Protein AF-A0A2T4THX2-F1 (afdb_monomer)

Solvent-accessible surface area (backbone atoms only — not comparable to full-atom values): 4675 Å² total; per-residue (Å²): 133,65,72,67,60,59,53,53,48,51,53,50,49,32,53,50,44,38,52,48,31,53,49,50,54,55,51,38,32,67,75,51,79,68,50,69,55,67,70,58,56,50,50,33,51,51,28,50,52,53,29,49,50,55,53,50,52,47,54,51,51,56,54,50,50,53,54,50,50,55,52,48,51,51,55,52,53,62,49,58,71,63,76,78,117

Radius of gyration: 22.09 Å; Cα contacts (8 Å, |Δi|>4): 33; chains: 1; bounding box: 58×18×57 Å

Foldseek 3Di:
DDPVVVLVVLLVVLVVQLVVLVVLQVVQCVPVVRDRDPVSVVSNVVSCVSSCVSVVVVVVVVVVVVVVVVVVVVVVVVVVVVVVD

Secondary structure (DSSP, 8-state):
--HHHHHHHHHHHHHHHHHHHHHHHHHHHHHTTT---HHHHHHHHHHHHHHHHHHHHHHHHHHHHHHHHHHHHHHHHHHHTTS--

pLDDT: mean 79.55, std 11.79, range [42.31, 92.62]

Mean predicted aligned error: 10.14 Å

Structure (mmCIF, N/CA/C/O backbone):
data_AF-A0A2T4THX2-F1
#
_entry.id   AF-A0A2T4THX2-F1
#
loop_
_atom_site.group_PDB
_atom_site.id
_atom_site.type_symbol
_atom_site.label_atom_id
_atom_site.label_alt_id
_atom_site.label_comp_id
_atom_site.label_asym_id
_atom_site.label_entity_id
_atom_site.label_seq_id
_atom_site.pdbx_PDB_ins_code
_atom_site.Cartn_x
_atom_site.Cartn_y
_atom_site.Cartn_z
_atom_site.occupancy
_atom_site.B_iso_or_equiv
_atom_site.auth_seq_id
_atom_site.auth_comp_id
_atom_site.auth_asym_id
_atom_site.auth_atom_id
_atom_site.pdbx_PDB_model_num
ATOM 1 N N . MET A 1 1 ? 0.791 2.805 23.529 1.00 45.91 1 MET A N 1
ATOM 2 C CA . MET A 1 1 ? 1.039 3.308 22.156 1.00 45.91 1 MET A CA 1
ATOM 3 C C . MET A 1 1 ? -0.296 3.356 21.428 1.00 45.91 1 MET A C 1
ATOM 5 O O . MET A 1 1 ? -0.952 2.324 21.355 1.00 45.91 1 MET A O 1
ATOM 9 N N . GLN A 1 2 ? -0.768 4.540 21.034 1.00 43.53 2 GLN A N 1
ATOM 10 C CA . GLN A 1 2 ? -2.150 4.740 20.581 1.00 43.53 2 GLN A CA 1
ATOM 11 C C . GLN A 1 2 ? -2.440 3.971 19.280 1.00 43.53 2 GLN A C 1
ATOM 13 O O . GLN A 1 2 ? -1.606 3.948 18.378 1.00 43.53 2 GLN A O 1
ATOM 18 N N . ARG A 1 3 ? -3.609 3.315 19.200 1.00 54.50 3 ARG A N 1
ATOM 19 C CA . ARG A 1 3 ? -4.021 2.440 18.077 1.00 54.50 3 ARG A CA 1
ATOM 20 C C . ARG A 1 3 ? -3.916 3.154 16.720 1.00 54.50 3 ARG A C 1
ATOM 22 O O . ARG A 1 3 ? -3.354 2.585 15.790 1.00 54.50 3 ARG A O 1
ATOM 29 N N . ASN A 1 4 ? -4.259 4.443 16.701 1.00 61.22 4 ASN A N 1
ATOM 30 C CA . ASN A 1 4 ? -4.156 5.319 15.534 1.00 61.22 4 ASN A CA 1
ATOM 31 C C . ASN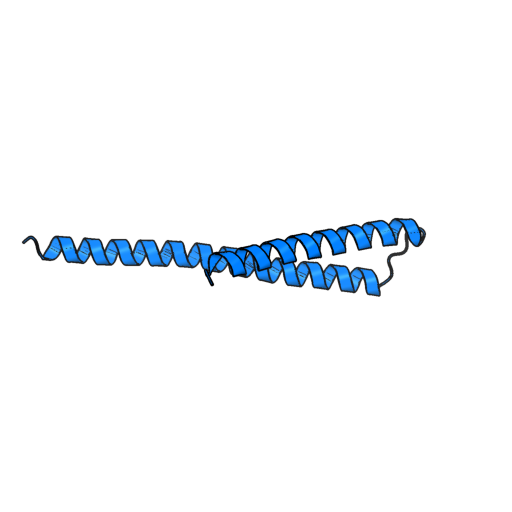 A 1 4 ? -2.742 5.395 14.932 1.00 61.22 4 ASN A C 1
ATOM 33 O O . ASN A 1 4 ? -2.598 5.432 13.717 1.00 61.22 4 ASN A O 1
ATOM 37 N N . THR A 1 5 ? -1.677 5.388 15.742 1.00 62.06 5 THR A N 1
ATOM 38 C CA . THR A 1 5 ? -0.303 5.513 15.221 1.00 62.06 5 THR A CA 1
ATOM 39 C C . THR A 1 5 ? 0.106 4.287 14.401 1.00 62.06 5 THR A C 1
ATOM 41 O O . THR A 1 5 ? 0.827 4.422 13.418 1.00 62.06 5 THR A O 1
ATOM 44 N N . LYS A 1 6 ? -0.370 3.089 14.768 1.00 67.56 6 LYS A N 1
ATOM 45 C CA . LYS A 1 6 ? -0.071 1.855 14.022 1.00 67.56 6 LYS A CA 1
ATOM 46 C C . LYS A 1 6 ? -0.799 1.815 12.678 1.00 67.56 6 LYS A C 1
ATOM 48 O O . LYS A 1 6 ? -0.198 1.417 11.687 1.00 67.56 6 LYS A O 1
ATOM 53 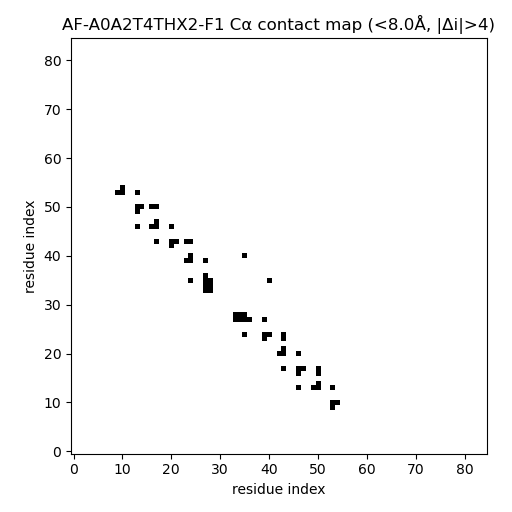N N . GLU A 1 7 ? -2.053 2.256 12.652 1.00 71.06 7 GLU A N 1
ATOM 54 C CA . GLU A 1 7 ? -2.870 2.326 11.434 1.00 71.06 7 GLU A CA 1
ATOM 55 C C . GLU A 1 7 ? -2.307 3.359 10.457 1.00 71.06 7 GLU A C 1
ATOM 57 O O . GLU A 1 7 ? -2.108 3.059 9.285 1.00 71.06 7 GLU A O 1
ATOM 62 N N . TRP A 1 8 ? -1.942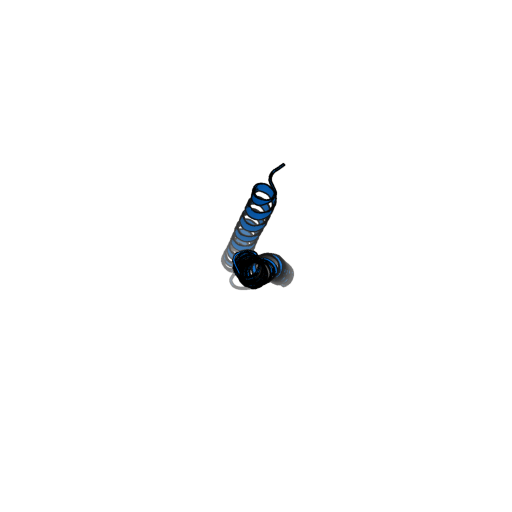 4.543 10.950 1.00 75.44 8 TRP A N 1
ATOM 63 C CA . TRP A 1 8 ? -1.291 5.572 10.138 1.00 75.44 8 TRP A CA 1
ATOM 64 C C . TRP A 1 8 ? 0.043 5.112 9.551 1.00 75.44 8 TRP A C 1
ATOM 66 O O . TRP A 1 8 ? 0.317 5.383 8.385 1.00 75.44 8 TRP A O 1
ATOM 76 N N . ILE A 1 9 ? 0.858 4.388 10.325 1.00 83.06 9 ILE A N 1
ATOM 77 C CA . ILE A 1 9 ? 2.113 3.817 9.820 1.00 83.06 9 ILE A CA 1
ATOM 78 C C . ILE A 1 9 ? 1.838 2.764 8.744 1.00 83.06 9 ILE A C 1
ATOM 80 O O . ILE A 1 9 ? 2.526 2.772 7.730 1.00 83.06 9 ILE A O 1
ATOM 84 N N . GLN A 1 10 ? 0.837 1.897 8.924 1.00 81.56 10 GLN A N 1
ATOM 85 C CA . GLN A 1 10 ? 0.468 0.885 7.927 1.00 81.56 10 GLN A CA 1
ATOM 86 C C . GLN A 1 10 ? -0.060 1.502 6.631 1.00 81.56 10 GLN A C 1
ATOM 88 O O . GLN A 1 10 ? 0.344 1.090 5.544 1.00 81.56 10 GLN A O 1
ATOM 93 N N . TYR A 1 11 ? -0.926 2.511 6.728 1.00 82.62 11 TYR A N 1
ATOM 94 C CA . TYR A 1 11 ? -1.391 3.243 5.554 1.00 82.62 11 TYR A CA 1
ATOM 95 C C . TYR A 1 11 ? -0.245 3.992 4.876 1.00 82.62 11 TYR A C 1
ATOM 97 O O . TYR A 1 11 ? -0.081 3.888 3.664 1.00 82.62 11 TYR A O 1
ATOM 105 N N . GLY A 1 12 ? 0.599 4.682 5.647 1.00 86.81 12 GLY A N 1
ATOM 106 C CA . GLY A 1 12 ? 1.776 5.373 5.125 1.00 86.81 12 GLY A CA 1
ATOM 107 C C . GLY A 1 12 ? 2.749 4.423 4.424 1.00 86.81 12 GLY A C 1
ATOM 108 O O . GLY A 1 12 ? 3.203 4.713 3.318 1.00 86.81 12 GLY A O 1
ATOM 109 N N . SER A 1 13 ? 3.017 3.255 5.014 1.00 86.00 13 SER A N 1
ATOM 110 C CA . SER A 1 13 ? 3.887 2.245 4.413 1.00 86.00 13 SER A CA 1
ATOM 111 C C . SER A 1 13 ? 3.272 1.636 3.158 1.00 86.00 13 SER A C 1
ATOM 113 O O . SER A 1 13 ? 3.988 1.445 2.182 1.00 86.00 13 SER A O 1
ATOM 115 N N . ALA A 1 14 ? 1.961 1.372 3.140 1.00 86.94 14 ALA A N 1
ATOM 116 C CA . ALA A 1 14 ? 1.263 0.866 1.959 1.00 86.94 14 ALA A CA 1
ATOM 117 C C . ALA A 1 14 ? 1.336 1.852 0.784 1.00 86.94 14 ALA A C 1
ATOM 119 O O . ALA A 1 14 ? 1.650 1.445 -0.333 1.00 86.94 14 ALA A O 1
ATOM 120 N N . ILE A 1 15 ? 1.115 3.147 1.043 1.00 88.19 15 ILE A N 1
ATOM 121 C CA . ILE A 1 15 ? 1.224 4.211 0.032 1.00 88.19 15 ILE A CA 1
ATOM 122 C C . ILE A 1 15 ? 2.655 4.298 -0.501 1.00 88.19 15 ILE A C 1
ATOM 124 O O . ILE A 1 15 ? 2.860 4.322 -1.714 1.00 88.19 15 ILE A O 1
ATOM 128 N N . PHE A 1 16 ? 3.649 4.307 0.391 1.00 92.62 16 PHE A N 1
ATOM 129 C CA . PHE A 1 16 ? 5.058 4.368 0.005 1.00 92.62 16 PHE A CA 1
ATOM 130 C C . PHE A 1 16 ? 5.474 3.159 -0.845 1.00 92.62 16 PHE A C 1
ATOM 132 O O . PHE A 1 16 ? 6.146 3.315 -1.864 1.00 92.62 16 PHE A O 1
ATOM 139 N N . LEU A 1 17 ? 5.038 1.954 -0.465 1.00 91.31 17 LEU A N 1
ATOM 140 C CA . LEU A 1 17 ? 5.353 0.724 -1.190 1.00 91.31 17 LEU A CA 1
ATOM 141 C C . LEU A 1 17 ? 4.685 0.683 -2.572 1.00 91.31 17 LEU A C 1
ATOM 143 O O . LEU A 1 17 ? 5.312 0.264 -3.544 1.00 91.31 17 LEU A O 1
ATOM 147 N N . LEU A 1 18 ? 3.438 1.155 -2.678 1.00 91.00 18 LEU A N 1
ATOM 148 C CA . LEU A 1 18 ? 2.746 1.306 -3.960 1.00 91.00 18 LEU A CA 1
ATOM 149 C C . LEU A 1 18 ? 3.471 2.294 -4.870 1.00 91.00 18 LEU A C 1
ATOM 151 O O . LEU A 1 18 ? 3.743 1.974 -6.025 1.00 91.00 18 LEU A O 1
ATOM 155 N N . ALA A 1 19 ? 3.822 3.468 -4.342 1.00 92.38 19 ALA A N 1
ATOM 156 C CA . ALA A 1 19 ? 4.553 4.486 -5.087 1.00 92.38 19 ALA A CA 1
ATOM 157 C C . ALA A 1 19 ? 5.910 3.955 -5.575 1.00 92.38 19 ALA A C 1
ATOM 159 O O . ALA A 1 19 ? 6.267 4.159 -6.734 1.00 92.38 19 ALA A O 1
ATOM 160 N N . SER A 1 20 ? 6.622 3.208 -4.724 1.00 91.62 20 SER A N 1
ATOM 161 C CA . SER A 1 20 ? 7.862 2.512 -5.084 1.00 91.62 20 SER A CA 1
ATOM 162 C C . SER A 1 20 ? 7.647 1.502 -6.216 1.0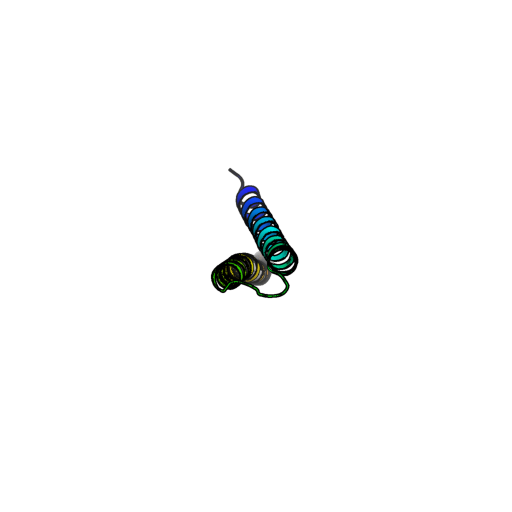0 91.62 20 SER A C 1
ATOM 164 O O . SER A 1 20 ? 8.387 1.524 -7.195 1.00 91.62 20 SER A O 1
ATOM 166 N N . GLY A 1 21 ? 6.612 0.657 -6.140 1.00 88.31 21 GLY A N 1
ATOM 167 C CA . GLY A 1 21 ? 6.290 -0.311 -7.194 1.00 88.31 21 GLY A CA 1
ATOM 168 C C . GLY A 1 2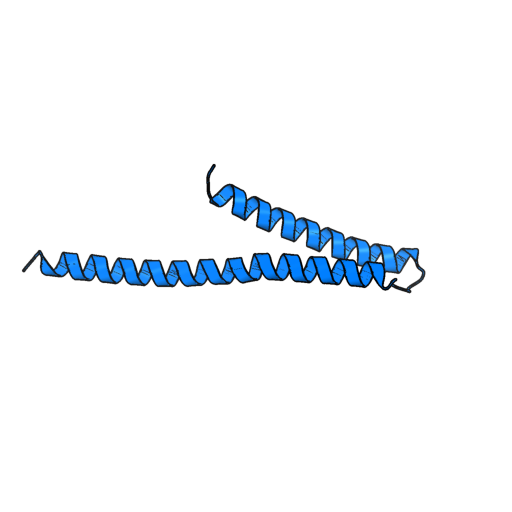1 ? 5.996 0.357 -8.539 1.00 88.31 21 GLY A C 1
ATOM 169 O O . GLY A 1 21 ? 6.560 -0.036 -9.558 1.00 88.31 21 GLY A O 1
ATOM 170 N 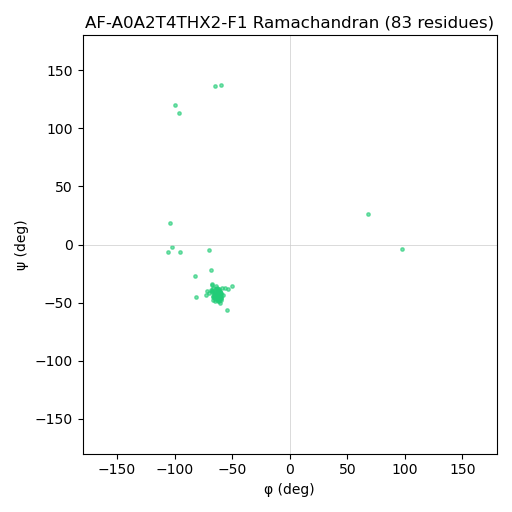N . VAL A 1 22 ? 5.183 1.417 -8.538 1.00 88.25 22 VAL A N 1
ATOM 171 C CA . VAL A 1 22 ? 4.882 2.202 -9.745 1.00 88.25 22 VAL A CA 1
ATOM 172 C C . VAL A 1 22 ? 6.157 2.825 -10.313 1.00 88.25 22 VAL A C 1
ATOM 174 O O . VAL A 1 22 ? 6.438 2.664 -11.498 1.00 88.25 22 VAL A O 1
ATOM 177 N N . ALA A 1 23 ? 6.969 3.475 -9.475 1.00 90.56 23 ALA A N 1
ATOM 178 C CA . ALA A 1 23 ? 8.237 4.057 -9.902 1.00 90.56 23 ALA A CA 1
ATOM 179 C C . ALA A 1 23 ? 9.172 2.999 -10.506 1.00 90.56 23 ALA A C 1
ATOM 181 O O . ALA A 1 23 ? 9.747 3.226 -11.567 1.00 90.56 23 ALA A O 1
ATOM 182 N N . MET A 1 24 ? 9.279 1.821 -9.884 1.00 86.12 24 MET A N 1
ATOM 183 C CA . MET A 1 24 ? 10.116 0.731 -10.385 1.00 86.12 24 MET A CA 1
ATOM 184 C C . MET A 1 24 ? 9.629 0.210 -11.746 1.00 86.12 24 MET A C 1
ATOM 186 O O . MET A 1 24 ? 10.455 -0.055 -12.616 1.00 86.12 24 MET A O 1
ATOM 190 N N . ALA A 1 25 ? 8.313 0.123 -11.965 1.00 85.75 25 ALA A N 1
ATOM 191 C CA . ALA A 1 25 ? 7.738 -0.247 -13.260 1.00 85.75 25 ALA A CA 1
ATOM 192 C C . ALA A 1 25 ? 8.090 0.775 -14.356 1.00 85.75 25 ALA A C 1
ATOM 194 O O . ALA A 1 25 ? 8.553 0.396 -15.432 1.00 85.75 25 ALA A O 1
ATOM 195 N N . PHE A 1 26 ? 7.942 2.072 -14.059 1.00 85.50 26 PHE A N 1
ATOM 196 C CA . PHE A 1 26 ? 8.308 3.155 -14.977 1.00 85.50 26 PHE A CA 1
ATOM 197 C C . PHE A 1 26 ? 9.808 3.164 -15.293 1.00 85.50 26 PHE A C 1
ATOM 199 O O . PHE A 1 26 ? 10.191 3.245 -16.460 1.00 85.50 26 PHE A O 1
ATOM 206 N N . LEU A 1 27 ? 10.666 3.035 -14.277 1.00 85.44 27 LEU A N 1
ATOM 207 C CA . LEU A 1 27 ? 12.116 2.965 -14.469 1.00 85.44 27 LEU A CA 1
ATOM 208 C C . LEU A 1 27 ? 12.513 1.726 -15.277 1.00 85.44 27 LEU A C 1
ATOM 210 O O . LEU A 1 27 ? 13.350 1.830 -16.170 1.00 85.44 27 LEU A O 1
ATOM 214 N N . SER A 1 28 ? 11.899 0.570 -15.006 1.00 82.69 28 SER A N 1
ATOM 215 C CA . SER A 1 28 ? 12.174 -0.663 -15.748 1.00 82.69 28 SER A CA 1
ATOM 216 C C . SER A 1 28 ? 11.819 -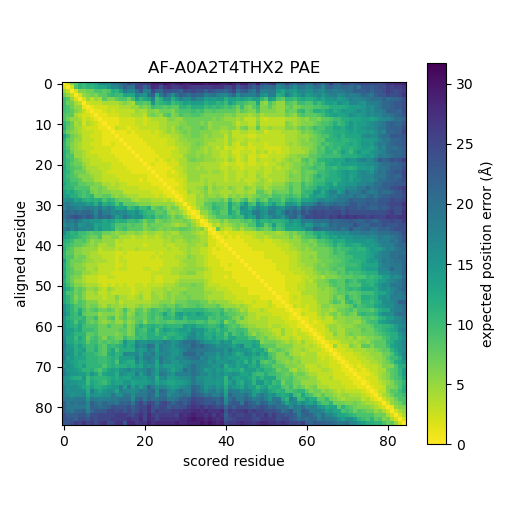0.525 -17.227 1.00 82.69 28 SER A C 1
ATOM 218 O O . SER A 1 28 ? 12.568 -1.009 -18.070 1.00 82.69 28 SER A O 1
ATOM 220 N N . PHE A 1 29 ? 10.717 0.153 -17.550 1.00 79.88 29 PHE A N 1
ATOM 221 C CA . PHE A 1 29 ? 10.309 0.399 -18.932 1.00 79.88 29 PHE A CA 1
ATOM 222 C C . PHE A 1 29 ? 11.314 1.286 -19.686 1.00 79.88 29 PHE A C 1
ATOM 224 O O . PHE A 1 29 ? 11.701 0.967 -20.810 1.00 79.88 29 PHE A O 1
ATOM 231 N N . PHE A 1 30 ? 11.793 2.360 -19.047 1.00 79.62 30 PHE A N 1
ATOM 232 C CA . PHE A 1 30 ? 12.776 3.272 -19.644 1.00 79.62 30 PHE A CA 1
ATOM 233 C C . PHE A 1 30 ? 14.169 2.650 -19.788 1.00 79.62 30 PHE A C 1
ATOM 235 O O . PHE A 1 30 ? 14.831 2.855 -20.802 1.00 79.62 30 PHE A O 1
ATOM 242 N N . PHE A 1 31 ? 14.633 1.906 -18.781 1.00 75.75 31 PHE A N 1
ATOM 243 C CA . PHE A 1 31 ? 16.012 1.409 -18.744 1.00 75.75 31 PHE A CA 1
ATOM 244 C C . PHE A 1 31 ? 16.221 0.138 -19.572 1.00 75.75 31 PHE A C 1
ATOM 246 O O . PHE A 1 31 ? 17.326 -0.118 -20.040 1.00 75.75 31 PHE A O 1
ATOM 253 N N . ASN A 1 32 ? 15.171 -0.662 -19.758 1.00 72.25 32 ASN A N 1
ATOM 254 C CA . ASN A 1 32 ? 15.258 -1.960 -20.422 1.00 72.25 32 ASN A CA 1
ATOM 255 C C . ASN A 1 32 ? 14.705 -1.930 -21.863 1.00 72.25 32 ASN A C 1
ATOM 257 O O . ASN A 1 32 ? 14.381 -2.972 -22.425 1.00 72.25 32 ASN A O 1
ATOM 261 N N . GLY A 1 33 ? 14.582 -0.738 -22.463 1.00 67.19 33 GLY A N 1
ATOM 262 C CA . GLY A 1 33 ? 14.218 -0.574 -23.876 1.00 67.19 33 GLY A CA 1
ATOM 263 C C . GLY A 1 33 ? 12.782 -0.978 -24.223 1.00 67.19 33 GLY A C 1
ATOM 264 O O . GLY A 1 33 ? 12.523 -1.353 -25.363 1.00 67.19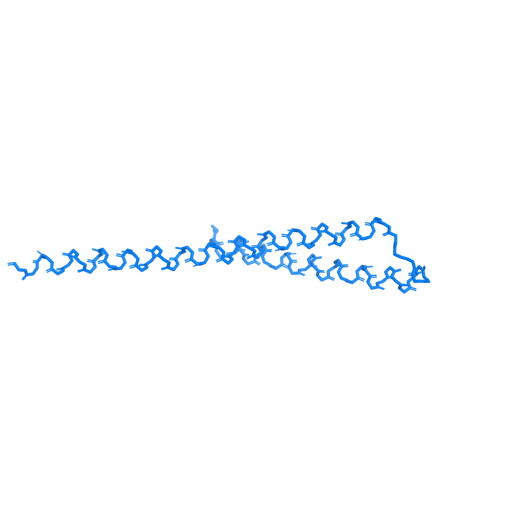 33 GLY A O 1
ATOM 265 N N . GLY A 1 34 ? 11.859 -0.913 -23.258 1.00 64.75 34 GLY A N 1
ATOM 266 C CA . GLY A 1 34 ? 10.453 -1.292 -23.434 1.00 64.75 34 GLY A CA 1
ATOM 267 C C . GLY A 1 34 ? 10.092 -2.703 -22.963 1.00 64.75 34 GLY A C 1
ATOM 268 O O . GLY A 1 34 ? 8.910 -3.037 -22.964 1.00 64.75 34 GLY A O 1
ATOM 269 N N . ASP A 1 35 ? 11.064 -3.505 -22.514 1.00 69.12 35 ASP A N 1
ATOM 270 C CA . ASP A 1 35 ? 10.809 -4.856 -22.004 1.00 69.12 35 ASP A CA 1
ATOM 271 C C . ASP A 1 35 ? 10.775 -4.875 -20.468 1.00 69.12 35 ASP A C 1
ATOM 273 O O . ASP A 1 35 ? 11.743 -4.509 -19.796 1.00 69.12 35 ASP A O 1
ATOM 277 N N . VAL A 1 36 ? 9.657 -5.275 -19.868 1.00 76.38 36 VAL A N 1
ATOM 278 C CA . VAL A 1 36 ? 9.514 -5.308 -18.407 1.00 76.38 36 VAL A CA 1
ATOM 279 C C . VAL A 1 36 ? 9.823 -6.716 -17.925 1.00 76.38 36 VAL A C 1
ATOM 281 O O . VAL A 1 36 ? 9.070 -7.647 -18.187 1.00 76.38 36 VAL A O 1
ATOM 284 N N . LYS A 1 37 ? 10.922 -6.872 -17.177 1.00 78.69 37 LYS A N 1
ATOM 285 C CA . LYS A 1 37 ? 11.308 -8.175 -16.621 1.00 78.69 37 LYS A CA 1
ATOM 286 C C . LYS A 1 37 ? 10.206 -8.716 -15.708 1.00 78.69 37 LYS A C 1
ATOM 288 O O . LYS A 1 37 ? 9.712 -7.989 -14.843 1.00 78.69 37 LYS A O 1
ATOM 293 N N . ASP A 1 38 ? 9.920 -10.013 -15.824 1.00 82.12 38 ASP A N 1
ATOM 294 C CA . ASP A 1 38 ? 8.935 -10.723 -14.993 1.00 82.12 38 ASP A CA 1
ATOM 295 C C . ASP A 1 38 ? 9.122 -10.480 -13.491 1.00 82.12 38 ASP A C 1
ATOM 297 O O . ASP A 1 38 ? 8.156 -10.334 -12.747 1.00 82.12 38 ASP A O 1
ATOM 301 N N . SER A 1 39 ? 10.367 -10.363 -13.027 1.00 85.62 39 SER A N 1
ATOM 302 C CA . SER A 1 39 ? 10.681 -10.083 -11.624 1.00 85.62 39 SER A CA 1
ATOM 303 C C . SER A 1 39 ? 10.187 -8.713 -11.145 1.00 85.62 39 SER A C 1
ATOM 305 O O . SER A 1 39 ? 9.749 -8.589 -10.000 1.00 85.62 39 SER A O 1
ATOM 307 N N . VAL A 1 40 ? 10.212 -7.691 -12.005 1.00 85.50 40 VAL A N 1
ATOM 308 C CA . VAL A 1 40 ? 9.679 -6.355 -11.689 1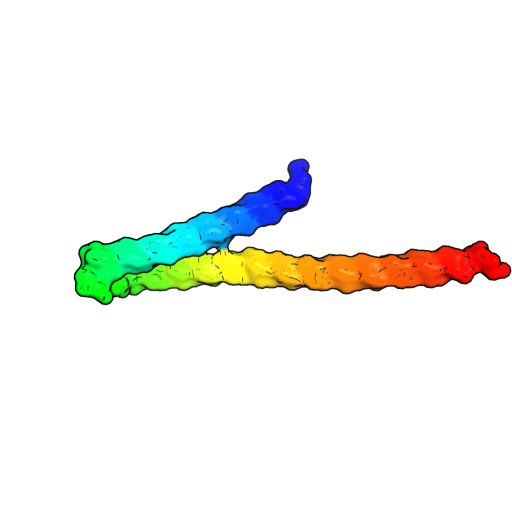.00 85.50 40 VAL A CA 1
ATOM 309 C C . VAL A 1 40 ? 8.156 -6.400 -11.678 1.00 85.50 40 VAL A C 1
ATOM 311 O O . VAL A 1 40 ? 7.533 -5.887 -10.751 1.00 85.50 40 VAL A O 1
ATOM 314 N N . LEU A 1 41 ? 7.551 -7.071 -12.659 1.00 86.56 41 LEU A N 1
ATOM 315 C CA . LEU A 1 41 ? 6.099 -7.225 -12.733 1.00 86.56 41 LEU A CA 1
ATOM 316 C C . LEU A 1 41 ? 5.548 -8.010 -11.529 1.00 86.56 41 LEU A C 1
ATOM 318 O O . LEU A 1 41 ? 4.509 -7.658 -10.961 1.00 86.56 41 LEU A O 1
ATOM 322 N N . TRP A 1 42 ? 6.293 -9.019 -11.074 1.00 89.44 42 TRP A N 1
ATOM 323 C CA . TRP A 1 42 ? 6.004 -9.766 -9.855 1.00 89.44 42 TRP A CA 1
ATOM 324 C C . TRP A 1 42 ? 6.090 -8.888 -8.602 1.00 89.44 42 TRP A C 1
ATOM 326 O O . TRP A 1 42 ? 5.189 -8.922 -7.762 1.00 89.44 42 TRP A O 1
ATOM 336 N N . TYR A 1 43 ? 7.131 -8.058 -8.486 1.00 89.69 43 TYR A N 1
ATOM 337 C CA . TYR A 1 43 ? 7.261 -7.109 -7.378 1.00 89.69 43 TYR A CA 1
ATOM 338 C C . TYR A 1 43 ? 6.086 -6.122 -7.334 1.00 89.69 43 TYR A C 1
ATOM 340 O O . TYR A 1 43 ? 5.481 -5.936 -6.282 1.00 89.69 43 TYR A O 1
ATOM 348 N N . VAL A 1 44 ? 5.703 -5.553 -8.480 1.00 90.38 44 VAL A N 1
ATOM 349 C CA . VAL A 1 44 ? 4.546 -4.647 -8.597 1.00 90.38 44 VAL A CA 1
ATOM 350 C C . VAL A 1 44 ? 3.245 -5.346 -8.199 1.00 90.38 44 VAL A C 1
ATOM 352 O O . VAL A 1 44 ? 2.414 -4.777 -7.494 1.00 90.38 44 VAL A O 1
ATOM 355 N N . SER A 1 45 ? 3.075 -6.607 -8.595 1.00 92.25 45 SER A N 1
ATOM 356 C CA . SER A 1 45 ? 1.912 -7.408 -8.200 1.00 92.25 45 SER A CA 1
ATOM 357 C C . SER A 1 45 ? 1.854 -7.597 -6.680 1.00 92.25 45 SER A C 1
ATOM 359 O O . SER A 1 45 ? 0.796 -7.441 -6.074 1.00 92.25 45 SER A O 1
ATOM 361 N N . GLN A 1 46 ? 2.994 -7.859 -6.036 1.00 91.38 46 GLN A N 1
ATOM 362 C CA . GLN A 1 46 ? 3.078 -7.979 -4.578 1.00 91.38 46 GLN A CA 1
ATOM 363 C C . GLN A 1 46 ? 2.765 -6.660 -3.860 1.00 91.38 46 GLN A C 1
ATOM 365 O O . GLN A 1 46 ? 2.050 -6.673 -2.857 1.00 91.38 46 GLN A O 1
ATOM 370 N N . THR A 1 47 ? 3.241 -5.516 -4.365 1.00 92.56 47 THR A N 1
ATOM 371 C CA . THR A 1 47 ? 2.927 -4.217 -3.748 1.00 92.56 47 THR A CA 1
ATOM 372 C C . THR A 1 47 ? 1.444 -3.865 -3.879 1.00 92.56 47 THR A C 1
ATOM 374 O O . THR A 1 47 ? 0.857 -3.374 -2.913 1.00 92.56 47 THR A O 1
ATOM 377 N N . LEU A 1 48 ? 0.812 -4.191 -5.013 1.00 90.81 48 LEU A N 1
ATOM 378 C CA . LEU A 1 48 ? -0.634 -4.054 -5.218 1.00 90.81 48 LEU A CA 1
ATOM 379 C C . LEU A 1 48 ? -1.441 -4.927 -4.253 1.00 90.81 48 LEU A C 1
ATOM 381 O O . LEU A 1 48 ? -2.374 -4.432 -3.623 1.00 90.81 48 LEU A O 1
ATOM 385 N N . VAL A 1 49 ? -1.074 -6.203 -4.099 1.00 92.50 49 VAL A N 1
ATOM 386 C CA . VAL A 1 49 ? -1.752 -7.125 -3.171 1.00 92.50 49 VAL A CA 1
ATOM 387 C C . VAL A 1 49 ? -1.607 -6.648 -1.727 1.00 92.50 49 VAL A C 1
ATOM 389 O O . VAL A 1 49 ? -2.589 -6.612 -0.985 1.00 92.50 49 VAL A O 1
ATOM 392 N N . TYR A 1 50 ? -0.403 -6.234 -1.328 1.00 90.88 50 TYR A N 1
ATOM 393 C CA . TYR A 1 50 ? -0.141 -5.728 0.017 1.00 90.88 50 TYR A CA 1
ATOM 394 C C . TYR A 1 50 ? -0.971 -4.478 0.328 1.00 90.88 50 TYR A C 1
ATOM 396 O O . TYR A 1 50 ? -1.676 -4.426 1.339 1.00 90.88 50 TYR A O 1
ATOM 404 N N . ALA A 1 51 ? -0.936 -3.489 -0.565 1.00 89.50 51 ALA A N 1
ATOM 405 C CA . ALA A 1 51 ? -1.688 -2.259 -0.385 1.00 89.50 51 ALA A CA 1
ATOM 406 C C . ALA A 1 51 ? -3.202 -2.497 -0.428 1.00 89.50 51 ALA A C 1
ATOM 408 O O . ALA A 1 51 ? -3.922 -1.998 0.434 1.00 89.50 51 ALA A O 1
ATOM 409 N N . GLY A 1 52 ? -3.685 -3.311 -1.371 1.00 89.31 52 GLY A N 1
ATOM 410 C CA . GLY A 1 52 ? -5.095 -3.684 -1.470 1.00 89.31 52 GLY A CA 1
ATOM 411 C C . GLY A 1 52 ? -5.611 -4.375 -0.208 1.00 89.31 52 GLY A C 1
ATOM 412 O O . GLY A 1 52 ? -6.719 -4.087 0.235 1.00 89.31 52 GLY A O 1
ATOM 413 N N . SER A 1 53 ? -4.791 -5.217 0.426 1.00 90.50 53 SER A N 1
ATOM 414 C CA . SER A 1 53 ? -5.144 -5.874 1.687 1.00 90.50 53 SER A CA 1
ATOM 415 C C . SER A 1 53 ? -5.264 -4.872 2.843 1.00 90.50 53 SER A C 1
ATOM 417 O O . SER A 1 53 ? -6.252 -4.886 3.575 1.00 90.50 53 SER A O 1
ATOM 419 N N . ILE A 1 54 ? -4.320 -3.931 2.967 1.00 86.50 54 ILE A N 1
ATOM 420 C CA . ILE A 1 54 ? -4.357 -2.903 4.021 1.00 86.50 54 ILE A CA 1
ATOM 421 C C . ILE A 1 54 ? -5.537 -1.943 3.829 1.00 86.50 54 ILE A C 1
ATOM 423 O O . ILE A 1 54 ? -6.297 -1.712 4.770 1.00 86.50 54 ILE A O 1
ATOM 427 N N . PHE A 1 55 ? -5.742 -1.420 2.618 1.00 83.75 55 PHE A N 1
ATOM 428 C CA . PHE A 1 55 ? -6.865 -0.520 2.343 1.00 83.75 55 PHE A CA 1
ATOM 429 C C . PHE A 1 55 ? -8.220 -1.231 2.413 1.00 83.75 55 PHE A C 1
ATOM 431 O O . PHE A 1 55 ? -9.175 -0.676 2.954 1.00 83.75 55 PHE A O 1
ATOM 438 N N . GLY A 1 56 ? -8.309 -2.468 1.918 1.00 85.00 56 GLY A N 1
ATOM 439 C CA . GLY A 1 56 ? -9.539 -3.258 1.929 1.00 85.00 56 GLY A CA 1
ATOM 440 C C . GLY A 1 56 ? -9.996 -3.613 3.342 1.00 85.00 56 GLY A C 1
ATOM 441 O O . GLY A 1 56 ? -11.160 -3.403 3.688 1.00 85.00 56 GLY A O 1
ATOM 442 N N . VAL A 1 57 ? -9.075 -4.084 4.190 1.00 82.75 57 VAL A N 1
ATOM 443 C CA . VAL A 1 57 ? -9.361 -4.345 5.612 1.00 82.75 57 VAL A CA 1
ATOM 444 C C . VAL A 1 57 ? -9.716 -3.045 6.335 1.00 82.75 57 VAL A C 1
ATOM 446 O O . VAL A 1 57 ? -10.645 -3.024 7.141 1.00 82.75 57 VAL A O 1
ATOM 449 N N . GLY A 1 58 ? -9.038 -1.950 5.996 1.00 79.56 58 GLY A N 1
ATOM 450 C CA . GLY A 1 58 ? -9.324 -0.612 6.493 1.00 79.56 58 GLY A CA 1
ATOM 451 C C . GLY A 1 58 ? -10.767 -0.153 6.281 1.00 79.56 58 GLY A C 1
ATOM 452 O O . GLY A 1 58 ? -11.471 0.165 7.243 1.00 79.56 58 GLY A O 1
ATOM 453 N N . ILE A 1 59 ? -11.232 -0.175 5.028 1.00 75.69 59 ILE A N 1
ATOM 454 C CA . ILE A 1 59 ? -12.612 0.182 4.660 1.00 75.69 59 ILE A CA 1
ATOM 455 C C . ILE A 1 59 ? -13.614 -0.743 5.361 1.00 75.69 59 ILE A C 1
ATOM 457 O O . ILE A 1 59 ? -14.628 -0.279 5.889 1.00 75.69 59 ILE A O 1
ATOM 461 N N . TYR A 1 60 ? -13.319 -2.045 5.411 1.00 78.56 60 TYR A N 1
ATOM 462 C CA . TYR A 1 60 ? -14.184 -3.026 6.060 1.00 78.56 60 TYR A CA 1
ATOM 463 C C . TYR A 1 60 ? -14.355 -2.753 7.562 1.00 78.56 60 TYR A C 1
ATOM 465 O O . TYR A 1 60 ? -15.482 -2.741 8.065 1.00 78.56 60 TYR A O 1
ATOM 473 N N . ILE A 1 61 ? -13.258 -2.487 8.280 1.00 79.25 61 ILE A N 1
ATOM 474 C CA . ILE A 1 61 ? -13.290 -2.167 9.714 1.00 79.25 61 ILE A CA 1
ATOM 475 C C . ILE A 1 61 ? -14.043 -0.859 9.954 1.00 79.25 61 ILE A C 1
ATOM 477 O O . ILE A 1 61 ? -14.892 -0.812 10.842 1.00 79.25 61 ILE A O 1
ATOM 481 N N . GLN A 1 62 ? -13.786 0.180 9.155 1.00 75.06 62 GLN A N 1
ATOM 482 C CA . GLN A 1 62 ? -14.467 1.467 9.292 1.00 75.06 62 GLN A CA 1
ATOM 483 C C . GLN A 1 62 ? -15.984 1.329 9.103 1.00 75.06 62 GLN A C 1
ATOM 485 O O . GLN A 1 62 ? -16.755 1.859 9.906 1.00 75.06 62 GLN A O 1
ATOM 490 N N . SER A 1 63 ? -16.418 0.572 8.089 1.00 76.81 63 SER A N 1
ATOM 491 C CA . SER A 1 63 ? -17.841 0.313 7.850 1.00 76.81 63 SER A CA 1
ATOM 492 C C . SER A 1 63 ? -18.476 -0.460 9.010 1.00 76.81 63 SER A C 1
ATOM 494 O O . SER A 1 63 ? -19.522 -0.059 9.516 1.00 76.81 63 SER A O 1
ATOM 496 N N . LYS A 1 64 ? -17.817 -1.522 9.499 1.00 79.50 64 LYS A N 1
ATOM 497 C CA . LYS A 1 64 ? -18.301 -2.305 10.648 1.00 79.50 64 LYS A CA 1
ATOM 498 C C . LYS A 1 64 ? -18.376 -1.479 11.931 1.00 79.50 64 LYS A C 1
ATOM 500 O O . LYS A 1 64 ? -19.311 -1.652 12.706 1.00 79.50 64 LYS A O 1
ATOM 505 N N . TRP A 1 65 ? -17.419 -0.585 12.173 1.00 78.94 65 TRP A N 1
ATOM 506 C CA . TRP A 1 65 ? -17.412 0.252 13.374 1.00 78.94 65 TRP A CA 1
ATOM 507 C C . TRP A 1 65 ? -18.560 1.269 13.373 1.00 78.94 65 TRP A C 1
ATOM 509 O O . TRP A 1 65 ? -19.136 1.542 14.426 1.00 78.94 65 TRP A O 1
ATOM 519 N N . GLY A 1 66 ? -18.928 1.789 12.196 1.00 76.00 66 GLY A N 1
ATOM 520 C CA . GLY A 1 66 ? -20.111 2.634 12.017 1.00 76.00 66 GLY A CA 1
ATOM 521 C C . GLY A 1 66 ? -21.411 1.905 12.362 1.00 76.00 66 GLY A C 1
ATOM 522 O O . GLY A 1 66 ? -22.224 2.422 13.130 1.00 76.00 66 GLY A O 1
ATOM 523 N N . ASP A 1 67 ? -21.570 0.673 11.875 1.00 80.06 67 ASP A N 1
ATOM 524 C CA . ASP A 1 67 ? -22.746 -0.157 12.166 1.00 80.06 67 ASP A CA 1
ATOM 525 C C . ASP A 1 67 ? -22.842 -0.527 13.651 1.00 80.06 67 ASP A C 1
ATOM 527 O O . ASP A 1 67 ? -23.907 -0.418 14.260 1.00 80.06 67 ASP A O 1
ATOM 531 N N . VAL A 1 68 ? -21.718 -0.919 14.261 1.00 80.94 68 VAL A N 1
ATOM 532 C CA . VAL A 1 68 ? -21.654 -1.265 15.689 1.00 80.94 68 VAL A CA 1
ATOM 533 C C . VAL A 1 68 ? -21.994 -0.058 16.557 1.00 80.94 68 VAL A C 1
ATOM 535 O O . VAL A 1 68 ? -22.753 -0.190 17.515 1.00 80.94 68 VAL A O 1
ATOM 538 N N . ARG A 1 69 ? -21.480 1.129 16.219 1.00 81.38 69 ARG A N 1
ATOM 539 C CA . ARG A 1 69 ? -21.759 2.352 16.976 1.00 81.38 69 ARG A CA 1
ATOM 540 C C . ARG A 1 69 ? -23.232 2.752 16.884 1.00 81.38 69 ARG A C 1
ATOM 542 O O . ARG A 1 69 ? -23.824 3.045 17.915 1.00 81.38 69 ARG A O 1
ATOM 549 N N . ASN A 1 70 ? -23.839 2.651 15.700 1.00 82.38 70 ASN A N 1
ATOM 550 C CA . ASN A 1 70 ? -25.280 2.860 15.521 1.00 82.38 70 ASN A CA 1
ATOM 551 C C . ASN A 1 70 ? -26.127 1.851 16.311 1.00 82.38 70 ASN A C 1
ATOM 553 O O . ASN A 1 70 ? -27.158 2.216 16.877 1.00 82.38 70 ASN A O 1
ATOM 557 N N . TYR A 1 71 ? -25.712 0.581 16.360 1.00 84.38 71 TYR A N 1
ATOM 558 C CA . TYR A 1 71 ? -26.403 -0.436 17.152 1.00 84.38 71 TYR A CA 1
ATOM 559 C C . TYR A 1 71 ? -26.304 -0.146 18.657 1.00 84.38 71 TYR A C 1
ATOM 561 O O . TYR A 1 71 ? -27.314 -0.196 19.356 1.00 84.38 71 TYR A O 1
ATOM 569 N N . ILE A 1 72 ? -25.113 0.214 19.148 1.00 85.94 72 ILE A N 1
ATOM 570 C CA . ILE A 1 72 ? -24.890 0.583 20.552 1.00 85.94 72 ILE A CA 1
ATOM 571 C C . ILE A 1 72 ? -25.712 1.819 20.931 1.00 85.94 72 ILE A C 1
ATOM 573 O O . ILE A 1 72 ? -26.401 1.773 21.947 1.00 85.94 72 ILE A O 1
ATOM 577 N N . ASP A 1 73 ? -25.705 2.877 20.113 1.00 85.50 73 ASP A N 1
ATOM 578 C CA . ASP A 1 73 ? -26.480 4.095 20.388 1.00 85.50 73 ASP A CA 1
ATOM 579 C C . ASP A 1 73 ? -27.982 3.805 20.471 1.00 85.50 73 ASP A C 1
ATOM 581 O O . ASP A 1 73 ? -28.648 4.300 21.379 1.00 85.50 73 ASP A O 1
ATOM 585 N N . ARG A 1 74 ? -28.526 2.952 19.590 1.00 84.38 74 ARG A N 1
ATOM 586 C CA . ARG A 1 74 ? -29.937 2.531 19.673 1.00 84.38 74 ARG A CA 1
ATOM 587 C C . ARG A 1 74 ? -30.243 1.757 20.951 1.00 84.38 74 ARG A C 1
ATOM 589 O O . ARG A 1 74 ? -31.276 2.000 21.568 1.00 84.38 74 ARG A O 1
ATOM 596 N N . VAL A 1 75 ? -29.377 0.821 21.341 1.00 84.56 75 VAL A N 1
ATOM 597 C CA . VAL A 1 75 ? -29.580 0.006 22.550 1.00 84.56 75 VAL A CA 1
ATOM 598 C C . VAL A 1 75 ? -29.485 0.861 23.815 1.00 84.56 75 VAL A C 1
ATOM 600 O O . VAL A 1 75 ? -30.297 0.686 24.721 1.00 84.56 75 VAL A O 1
ATOM 603 N N . VAL A 1 76 ? -28.537 1.801 23.873 1.00 86.44 76 VAL A N 1
ATOM 604 C CA . VAL A 1 76 ? -28.390 2.744 24.992 1.00 86.44 76 VAL A CA 1
ATOM 605 C C . VAL A 1 76 ? -29.601 3.676 25.082 1.00 86.44 76 VAL A C 1
ATOM 607 O O . VAL A 1 76 ? -30.205 3.767 26.148 1.00 86.44 76 VAL A O 1
ATOM 610 N N . ASN A 1 77 ? -30.031 4.291 23.972 1.00 81.69 77 ASN A N 1
ATOM 611 C CA . ASN A 1 77 ? -31.224 5.150 23.969 1.00 81.69 77 ASN A CA 1
ATOM 612 C C . ASN A 1 77 ? -32.502 4.383 24.345 1.00 81.69 77 ASN A C 1
ATOM 614 O O . ASN A 1 77 ? -33.324 4.877 25.111 1.00 81.69 77 ASN A O 1
ATOM 618 N N . SER A 1 78 ? -32.657 3.146 23.860 1.00 78.88 78 SER A N 1
ATOM 619 C CA . SER A 1 78 ? -33.813 2.308 24.198 1.00 78.88 78 SER A CA 1
ATOM 620 C C . SER A 1 78 ? -33.834 1.855 25.662 1.00 78.88 78 SER A C 1
ATOM 622 O O . SER A 1 78 ? -34.900 1.456 26.133 1.00 78.88 78 SER A O 1
ATOM 624 N N . LYS A 1 79 ? -32.691 1.849 26.360 1.00 73.44 79 LYS A N 1
ATOM 625 C CA . LYS A 1 79 ? -32.633 1.580 27.802 1.00 73.44 79 LYS A CA 1
ATOM 626 C C . LYS A 1 79 ? -32.980 2.820 28.622 1.00 73.44 79 LYS A C 1
ATOM 628 O O . LYS A 1 79 ? -33.804 2.700 29.517 1.00 73.44 79 LYS A O 1
ATOM 633 N N . ASN A 1 80 ? -32.439 3.989 28.272 1.00 68.94 80 ASN A N 1
ATOM 634 C CA . ASN A 1 80 ? -32.750 5.235 28.982 1.00 68.94 80 ASN A CA 1
ATOM 635 C C . ASN A 1 80 ? -34.240 5.600 28.911 1.00 68.94 80 ASN A C 1
ATOM 637 O O . ASN A 1 80 ? -34.809 6.009 29.912 1.00 68.94 80 ASN A O 1
ATOM 641 N N . GLY A 1 81 ? -34.904 5.372 27.773 1.00 59.94 81 GLY A N 1
ATOM 642 C CA . GLY A 1 81 ? -36.345 5.632 27.646 1.00 59.94 81 GLY A CA 1
ATOM 643 C C . GLY A 1 81 ? -37.260 4.684 28.437 1.00 59.94 81 GLY A C 1
ATOM 644 O O . GLY A 1 81 ? -38.466 4.878 28.416 1.00 59.94 81 GLY A O 1
ATOM 645 N N . LYS A 1 82 ? -36.722 3.646 29.095 1.00 56.34 82 LYS A N 1
ATOM 646 C CA . LYS A 1 82 ? -37.486 2.699 29.931 1.00 56.34 82 LYS A CA 1
ATOM 647 C C . LYS A 1 82 ? -37.280 2.901 31.433 1.00 56.34 82 LYS A C 1
ATOM 649 O O . LYS A 1 82 ? -37.923 2.210 32.210 1.00 56.34 82 LYS A O 1
ATOM 654 N N . GLU A 1 83 ? -36.365 3.782 31.832 1.00 55.09 83 GLU A N 1
ATOM 655 C CA . GLU A 1 83 ? -36.130 4.127 33.242 1.00 55.09 83 GLU A CA 1
ATOM 656 C C . GLU A 1 83 ? -36.899 5.398 33.664 1.00 55.09 83 GLU A C 1
ATOM 658 O O . GLU A 1 83 ? -36.923 5.721 34.849 1.00 55.09 83 GLU A O 1
ATOM 663 N N . GLU A 1 84 ? -37.548 6.096 32.719 1.00 51.25 84 GLU A N 1
ATOM 664 C CA . GLU A 1 84 ? -38.329 7.325 32.958 1.00 51.25 84 GLU A CA 1
ATOM 665 C C . GLU A 1 84 ? -39.868 7.124 32.984 1.00 51.25 84 GLU A C 1
ATOM 667 O O . GLU A 1 84 ? -40.583 8.086 33.264 1.00 51.25 84 GLU A O 1
ATOM 672 N N . GLU A 1 85 ? -40.383 5.905 32.747 1.00 42.31 85 GLU A N 1
ATOM 673 C CA . GLU A 1 85 ? -41.799 5.508 32.973 1.00 42.31 85 GLU A CA 1
ATOM 674 C C . GLU A 1 85 ? -41.938 4.605 34.208 1.00 42.31 85 GLU A C 1
ATOM 676 O O . GLU A 1 85 ? -42.911 4.807 34.974 1.00 42.31 85 GLU A O 1
#

Nearest PDB structures (foldseek):
  7o3w-assembly1_A  TM=5.052E-01  e=8.462E+00  Synechocystis sp. PCC 6803 substr. Kazusa

Sequence (85 aa):
MQRNTKEWIQYGSAIFLLASGVAMAFLSFFFNGGDVKDSVLWYVSQTLVYAGSIFGVGIYIQSKWGDVRNYIDRVVNSKNGKEEE